Protein AF-A0AAU4R7Z3-F1 (afdb_monomer_lite)

Structure (mmCIF, N/CA/C/O backbone):
data_AF-A0AAU4R7Z3-F1
#
_entry.id   AF-A0AAU4R7Z3-F1
#
loop_
_atom_site.group_PDB
_atom_site.id
_at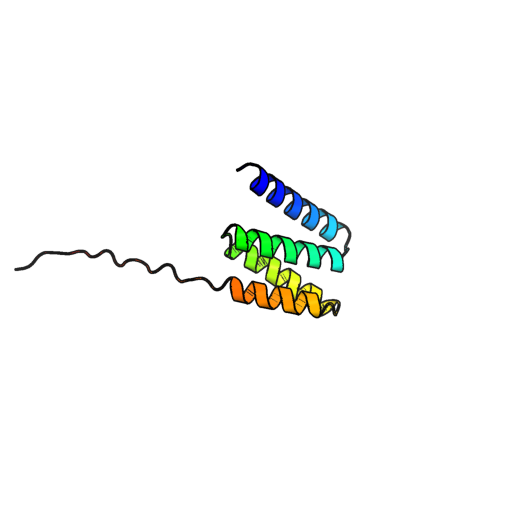om_site.type_symbol
_atom_site.label_atom_id
_atom_site.label_alt_id
_atom_site.label_comp_id
_atom_site.label_asym_id
_atom_site.label_entity_id
_atom_site.label_seq_id
_atom_site.pdbx_PDB_ins_code
_atom_site.Cartn_x
_atom_site.Cartn_y
_atom_site.Cartn_z
_atom_site.occupancy
_atom_site.B_iso_or_equiv
_atom_site.auth_seq_id
_atom_site.auth_comp_id
_atom_site.auth_asym_id
_atom_site.auth_atom_id
_atom_site.pdbx_PDB_model_num
ATOM 1 N N . MET A 1 1 ? 15.138 -6.843 15.985 1.00 57.34 1 MET A N 1
ATOM 2 C CA . MET A 1 1 ? 14.975 -5.492 15.394 1.00 57.34 1 MET A CA 1
ATOM 3 C C . MET A 1 1 ? 15.461 -5.394 13.941 1.00 57.34 1 MET A C 1
ATOM 5 O O . MET A 1 1 ? 15.032 -4.471 13.270 1.00 57.34 1 MET A O 1
ATOM 9 N N . SER A 1 2 ? 16.274 -6.333 13.429 1.00 70.31 2 SER A N 1
ATOM 10 C CA . SER A 1 2 ? 16.758 -6.32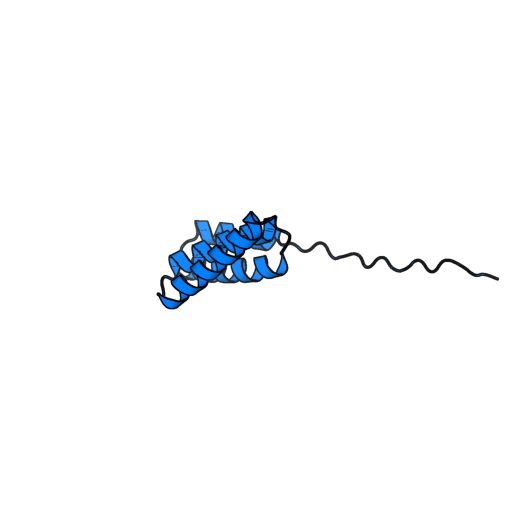6 12.031 1.00 70.31 2 SER A CA 1
ATOM 11 C C . SER A 1 2 ? 15.666 -6.652 10.996 1.00 70.31 2 SER A C 1
ATOM 13 O O . SER A 1 2 ? 15.574 -6.014 9.950 1.00 70.31 2 SER A O 1
ATOM 15 N N . ASP A 1 3 ? 14.777 -7.593 11.321 1.00 82.81 3 ASP A N 1
ATOM 16 C CA . ASP A 1 3 ? 13.815 -8.156 10.364 1.00 82.81 3 ASP A CA 1
ATOM 17 C C . ASP A 1 3 ? 12.832 -7.120 9.808 1.00 82.81 3 ASP A C 1
ATOM 19 O O . ASP A 1 3 ? 12.493 -7.160 8.628 1.00 82.81 3 ASP A O 1
ATOM 23 N N . GLY A 1 4 ? 12.417 -6.144 10.624 1.00 87.44 4 GLY A N 1
ATOM 24 C CA . GLY A 1 4 ? 11.531 -5.069 10.178 1.00 87.44 4 GLY A CA 1
ATOM 25 C C . GLY A 1 4 ? 12.206 -4.099 9.203 1.00 87.44 4 GLY A C 1
ATOM 26 O O . GLY A 1 4 ? 11.584 -3.658 8.242 1.00 87.44 4 GLY A O 1
ATOM 27 N N . GLN A 1 5 ? 13.494 -3.804 9.398 1.00 89.12 5 GLN A N 1
ATOM 28 C CA . GLN A 1 5 ? 14.258 -2.951 8.480 1.00 89.12 5 GLN A CA 1
ATOM 29 C C . GLN A 1 5 ? 14.556 -3.679 7.165 1.00 89.12 5 GLN A C 1
ATOM 31 O O . GLN A 1 5 ? 14.451 -3.084 6.093 1.00 89.12 5 GLN A O 1
ATOM 36 N N . ALA A 1 6 ? 14.869 -4.976 7.237 1.00 92.44 6 ALA A N 1
ATOM 37 C CA . ALA A 1 6 ? 15.029 -5.817 6.056 1.00 92.44 6 ALA A CA 1
ATOM 38 C C . ALA A 1 6 ? 13.716 -5.920 5.261 1.00 92.44 6 ALA A C 1
ATOM 40 O O . ALA A 1 6 ? 13.722 -5.748 4.043 1.00 92.44 6 ALA A O 1
ATOM 41 N N . ALA A 1 7 ? 12.582 -6.124 5.939 1.00 92.69 7 ALA A N 1
ATOM 42 C CA . ALA A 1 7 ? 11.267 -6.145 5.302 1.00 92.69 7 ALA A CA 1
ATOM 43 C C . ALA A 1 7 ? 10.930 -4.806 4.622 1.00 92.69 7 ALA A C 1
ATOM 45 O O . ALA A 1 7 ? 10.513 -4.805 3.465 1.00 92.69 7 ALA A O 1
ATOM 46 N N . ASP A 1 8 ? 11.160 -3.673 5.295 1.00 95.19 8 ASP A N 1
ATOM 47 C CA . ASP A 1 8 ? 10.963 -2.328 4.731 1.00 95.19 8 ASP A CA 1
ATOM 48 C C . ASP A 1 8 ? 11.763 -2.129 3.435 1.00 95.19 8 ASP A C 1
ATOM 50 O O . ASP A 1 8 ? 11.217 -1.695 2.417 1.00 95.19 8 ASP A O 1
ATOM 54 N N . ALA A 1 9 ? 13.046 -2.502 3.451 1.00 96.06 9 ALA A N 1
ATOM 55 C CA . ALA A 1 9 ? 13.923 -2.396 2.291 1.00 96.06 9 ALA A CA 1
ATOM 56 C C . ALA A 1 9 ? 13.444 -3.273 1.123 1.00 96.06 9 ALA A C 1
ATOM 58 O O . ALA A 1 9 ? 13.395 -2.805 -0.015 1.00 96.06 9 ALA A O 1
ATOM 59 N N . LEU A 1 10 ? 13.035 -4.515 1.402 1.00 97.00 10 LEU A N 1
ATOM 60 C CA . LEU A 1 10 ? 12.530 -5.437 0.383 1.00 97.00 10 LEU A CA 1
ATOM 61 C C . LEU A 1 10 ? 11.224 -4.941 -0.248 1.00 97.00 10 LEU A C 1
ATOM 63 O O . LEU A 1 10 ? 11.080 -4.997 -1.470 1.00 97.00 10 LEU A O 1
ATOM 67 N N . TYR A 1 11 ? 10.292 -4.404 0.546 1.00 97.00 11 TYR A N 1
ATOM 68 C CA . TYR A 1 11 ? 9.060 -3.820 0.010 1.00 97.00 11 TYR A CA 1
ATOM 69 C C . TYR A 1 11 ? 9.338 -2.612 -0.884 1.00 97.00 11 TYR A C 1
ATOM 71 O O . TYR A 1 11 ? 8.790 -2.524 -1.983 1.00 97.00 11 TYR A O 1
ATOM 79 N N . ARG A 1 12 ? 10.211 -1.697 -0.448 1.00 97.06 12 ARG A N 1
ATOM 80 C CA . ARG A 1 12 ? 10.590 -0.517 -1.241 1.00 97.06 12 ARG A CA 1
ATOM 81 C C . ARG A 1 12 ? 11.257 -0.913 -2.554 1.00 97.06 12 ARG A C 1
ATOM 83 O O . AR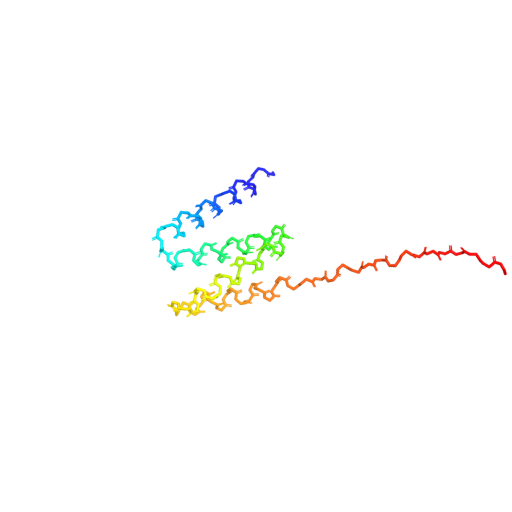G A 1 12 ? 10.877 -0.399 -3.602 1.00 97.06 12 ARG A O 1
ATOM 90 N N . GLN A 1 13 ? 12.173 -1.878 -2.509 1.00 97.25 13 GLN A N 1
ATOM 91 C CA . GLN A 1 13 ? 12.832 -2.400 -3.702 1.00 97.25 13 GLN A CA 1
ATOM 92 C C . GLN A 1 13 ? 11.839 -3.070 -4.663 1.00 97.25 13 GLN A C 1
ATOM 94 O O . GLN A 1 13 ? 11.936 -2.890 -5.877 1.00 97.25 13 GLN A O 1
ATOM 99 N N . ALA A 1 14 ? 10.873 -3.834 -4.145 1.00 96.25 14 ALA A N 1
ATOM 100 C CA . ALA A 1 14 ? 9.831 -4.442 -4.966 1.00 96.25 14 ALA A CA 1
ATOM 101 C C . ALA A 1 14 ? 8.950 -3.378 -5.641 1.00 96.25 14 ALA A C 1
ATOM 103 O O . ALA A 1 14 ? 8.687 -3.481 -6.837 1.00 96.25 14 ALA A O 1
ATOM 104 N N . ILE A 1 15 ? 8.546 -2.335 -4.907 1.00 96.38 15 ILE A N 1
ATOM 105 C CA . ILE A 1 15 ? 7.765 -1.209 -5.445 1.00 96.38 15 ILE A CA 1
ATOM 106 C C . ILE A 1 15 ? 8.519 -0.504 -6.573 1.00 96.38 15 ILE A C 1
ATOM 108 O O . ILE A 1 15 ? 7.941 -0.266 -7.629 1.00 96.38 15 ILE A O 1
ATOM 112 N N . GLU A 1 16 ? 9.802 -0.207 -6.371 1.00 96.00 16 GLU A N 1
ATOM 113 C CA . GLU A 1 16 ? 10.641 0.445 -7.377 1.00 96.00 16 GLU A CA 1
ATOM 114 C C . GLU A 1 16 ? 10.753 -0.404 -8.651 1.00 96.00 16 GLU A C 1
ATOM 116 O O . GLU A 1 16 ? 10.464 0.065 -9.751 1.00 96.00 16 GLU A O 1
ATOM 121 N N . ARG A 1 17 ? 11.101 -1.688 -8.507 1.00 96.06 17 ARG A N 1
ATOM 122 C CA . ARG A 1 17 ? 11.269 -2.601 -9.648 1.00 96.06 17 ARG A CA 1
ATOM 123 C C . ARG A 1 17 ? 9.971 -2.805 -10.428 1.00 96.06 17 ARG A C 1
ATOM 125 O O . ARG A 1 17 ? 10.000 -2.809 -11.655 1.00 96.06 17 ARG A O 1
ATOM 132 N N . LEU A 1 18 ? 8.845 -2.969 -9.734 1.00 92.69 18 LEU A N 1
ATOM 133 C CA . LEU A 1 18 ? 7.538 -3.174 -10.367 1.00 92.69 18 LEU A CA 1
ATOM 134 C C . LEU A 1 18 ? 6.993 -1.893 -11.005 1.00 92.69 18 LEU A C 1
ATOM 136 O O . LEU A 1 18 ? 6.332 -1.974 -12.038 1.00 92.69 18 LEU A O 1
ATOM 140 N N . GLY A 1 19 ? 7.296 -0.728 -10.423 1.00 91.06 19 GLY A N 1
ATOM 141 C CA . GLY A 1 19 ? 7.008 0.572 -11.024 1.00 91.06 19 GLY A CA 1
ATOM 142 C C . GLY A 1 19 ? 7.759 0.769 -12.338 1.00 91.06 19 GLY A C 1
ATOM 143 O O . GLY A 1 19 ? 7.145 1.122 -13.340 1.00 91.06 19 GLY A O 1
ATOM 144 N N . ASN A 1 20 ? 9.052 0.442 -12.362 1.00 91.44 20 ASN A N 1
ATOM 145 C CA . ASN A 1 20 ? 9.884 0.565 -13.562 1.00 91.44 20 ASN A CA 1
ATOM 146 C C . ASN A 1 20 ? 9.500 -0.428 -14.672 1.00 91.44 20 ASN A C 1
ATOM 148 O O . ASN A 1 20 ? 9.719 -0.147 -15.845 1.00 91.44 20 ASN A O 1
ATOM 152 N N . ALA A 1 21 ? 8.943 -1.587 -14.312 1.00 87.00 21 ALA A N 1
ATOM 153 C CA . ALA A 1 21 ? 8.511 -2.614 -15.260 1.00 87.00 21 ALA A CA 1
ATOM 154 C C . ALA A 1 21 ? 7.046 -2.457 -15.727 1.00 87.00 21 ALA A C 1
ATOM 156 O O . ALA A 1 21 ? 6.542 -3.329 -16.429 1.00 87.00 21 ALA A O 1
ATOM 157 N N . GLU A 1 22 ? 6.343 -1.399 -15.301 1.00 82.81 22 GLU A N 1
ATOM 158 C CA . GLU A 1 22 ? 4.924 -1.127 -15.606 1.00 82.81 22 GLU A CA 1
ATOM 159 C C . GLU A 1 22 ? 3.944 -2.271 -15.254 1.00 82.81 22 GLU A C 1
ATOM 161 O O . GLU A 1 22 ? 2.815 -2.337 -15.753 1.00 82.81 22 GLU A O 1
ATOM 166 N N . VAL A 1 23 ? 4.320 -3.160 -14.325 1.00 89.50 23 VAL A N 1
ATOM 167 C CA . VAL A 1 23 ? 3.485 -4.292 -13.883 1.00 89.50 23 VAL A CA 1
ATOM 168 C C . VAL A 1 23 ? 2.468 -3.810 -12.843 1.00 89.50 23 VAL A C 1
ATOM 170 O O . VAL A 1 23 ? 2.567 -4.094 -11.647 1.00 89.50 23 VAL A O 1
ATOM 173 N N . ARG A 1 24 ? 1.472 -3.046 -13.310 1.00 89.06 24 ARG A N 1
ATOM 174 C CA . ARG A 1 24 ? 0.513 -2.295 -12.475 1.00 89.06 24 ARG A CA 1
ATOM 175 C C . ARG A 1 24 ? -0.214 -3.148 -11.433 1.00 89.06 24 ARG A C 1
ATOM 177 O O . ARG A 1 24 ? -0.337 -2.726 -10.286 1.00 89.06 24 ARG A O 1
ATOM 184 N N . THR A 1 25 ? -0.655 -4.353 -11.793 1.00 91.31 25 THR A N 1
ATOM 185 C CA . THR A 1 25 ? -1.376 -5.243 -10.866 1.00 91.31 25 THR A CA 1
ATOM 186 C C . THR A 1 25 ? -0.495 -5.702 -9.706 1.00 91.31 25 THR A C 1
ATOM 188 O O . THR A 1 25 ? -0.906 -5.615 -8.550 1.00 91.31 25 THR A O 1
ATOM 191 N N . GLU A 1 26 ? 0.728 -6.159 -9.985 1.00 94.62 26 GLU A N 1
ATOM 192 C CA . GLU A 1 26 ? 1.646 -6.615 -8.934 1.00 94.62 26 GLU A CA 1
ATOM 193 C C . GLU A 1 26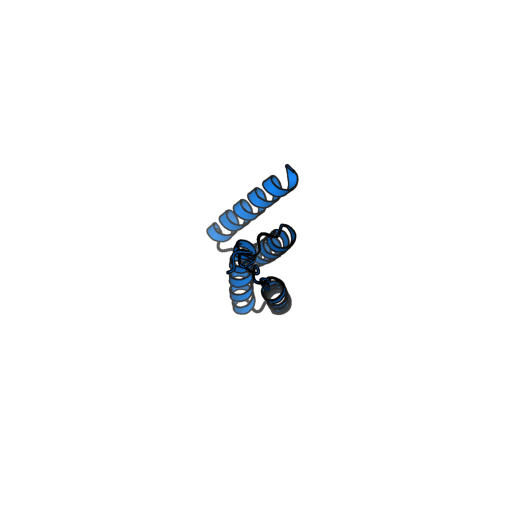 ? 2.169 -5.447 -8.100 1.00 94.62 26 GLU A C 1
ATOM 195 O O . GLU A 1 26 ? 2.228 -5.553 -6.875 1.00 94.62 26 GLU A O 1
ATOM 200 N N . LEU A 1 27 ? 2.435 -4.294 -8.725 1.00 96.62 27 LEU A N 1
ATOM 201 C CA . LEU A 1 27 ? 2.743 -3.062 -8.002 1.00 96.62 27 LEU A CA 1
ATOM 202 C C . LEU A 1 27 ? 1.640 -2.739 -6.987 1.00 96.62 27 LEU A C 1
ATOM 204 O O . LEU A 1 27 ? 1.926 -2.522 -5.811 1.00 96.62 27 LEU A O 1
ATOM 208 N N . ALA A 1 28 ? 0.375 -2.766 -7.410 1.00 96.75 28 ALA A N 1
ATOM 209 C CA . ALA A 1 28 ? -0.751 -2.461 -6.538 1.00 96.75 28 ALA A CA 1
ATOM 210 C C . ALA A 1 28 ? -0.902 -3.475 -5.387 1.00 96.75 28 ALA A C 1
ATOM 212 O O . ALA A 1 28 ? -1.204 -3.094 -4.253 1.00 96.75 28 ALA A O 1
ATOM 213 N N . ARG A 1 29 ? -0.631 -4.763 -5.640 1.00 97.31 29 ARG A N 1
ATOM 214 C CA . ARG A 1 29 ? -0.628 -5.808 -4.602 1.00 97.31 29 ARG A CA 1
ATOM 215 C C . ARG A 1 29 ? 0.497 -5.609 -3.588 1.00 97.31 29 ARG A C 1
ATOM 217 O O . ARG A 1 29 ? 0.251 -5.721 -2.388 1.00 97.31 29 ARG A O 1
ATOM 224 N N . VAL A 1 30 ? 1.707 -5.278 -4.038 1.00 97.88 30 VAL A N 1
ATOM 225 C CA . VAL A 1 30 ? 2.841 -5.001 -3.141 1.00 97.88 30 VAL A CA 1
ATOM 226 C C . VAL A 1 30 ? 2.582 -3.746 -2.307 1.00 97.88 30 VAL A C 1
ATOM 228 O O . VAL A 1 30 ? 2.810 -3.763 -1.100 1.00 97.88 30 VAL A O 1
ATOM 231 N N . GLN A 1 31 ? 2.035 -2.691 -2.912 1.00 98.06 31 GLN A N 1
ATOM 232 C CA . GLN A 1 31 ? 1.626 -1.464 -2.221 1.00 98.06 31 GLN A CA 1
ATOM 233 C C . GLN A 1 31 ? 0.595 -1.745 -1.113 1.00 98.06 31 GLN A C 1
ATOM 235 O O . GLN A 1 31 ? 0.725 -1.233 0.000 1.00 98.06 31 GLN A O 1
ATOM 240 N N . LEU A 1 32 ? -0.383 -2.622 -1.376 1.00 98.06 32 LEU A N 1
ATOM 241 C CA . LEU A 1 32 ? -1.350 -3.070 -0.371 1.00 98.06 32 LEU A CA 1
ATOM 242 C C . LEU A 1 32 ? -0.658 -3.781 0.802 1.00 98.06 32 LEU A C 1
ATOM 244 O O . LEU A 1 32 ? -0.852 -3.399 1.955 1.00 98.06 32 LEU A O 1
ATOM 248 N N . LEU A 1 33 ? 0.166 -4.792 0.515 1.00 98.06 33 LEU A N 1
ATOM 249 C CA . LEU A 1 33 ? 0.849 -5.584 1.546 1.00 98.06 33 LEU A CA 1
ATOM 250 C C . LEU A 1 33 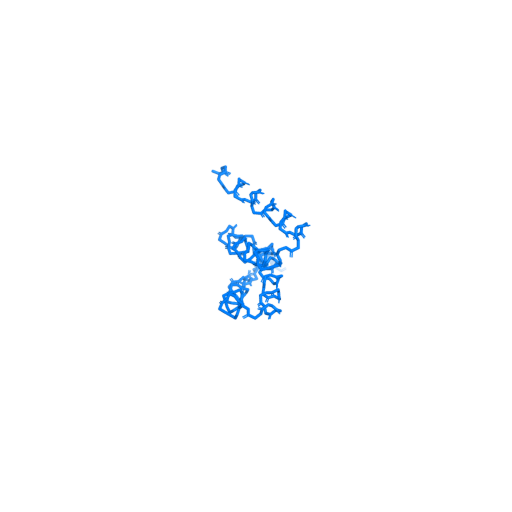? 1.805 -4.737 2.390 1.00 98.06 33 LEU A C 1
ATOM 252 O O . LEU A 1 33 ? 1.832 -4.865 3.615 1.00 98.06 33 LEU A O 1
ATOM 256 N N . TYR A 1 34 ? 2.554 -3.842 1.751 1.00 98.12 34 TYR A N 1
ATOM 257 C CA . TYR A 1 34 ? 3.459 -2.939 2.447 1.00 98.12 34 TYR A CA 1
ATOM 258 C C . TYR A 1 34 ? 2.690 -1.954 3.330 1.00 98.12 34 TYR A C 1
ATOM 260 O O . TYR A 1 34 ? 3.039 -1.769 4.493 1.00 98.12 34 TYR A O 1
ATOM 268 N N . GLY A 1 35 ? 1.585 -1.393 2.833 1.00 97.12 35 GLY A N 1
ATOM 269 C CA . GLY A 1 35 ? 0.696 -0.544 3.620 1.00 97.12 35 GLY A CA 1
ATOM 270 C C . GLY A 1 35 ? 0.127 -1.242 4.863 1.00 97.12 35 GLY A C 1
ATOM 271 O O . GLY A 1 35 ? 0.101 -0.664 5.952 1.00 97.12 35 GLY A O 1
ATOM 272 N N . GLU A 1 36 ? -0.265 -2.510 4.744 1.00 96.88 36 GLU A N 1
ATOM 273 C CA . GLU A 1 36 ? -0.708 -3.322 5.884 1.00 96.88 36 GLU A CA 1
ATOM 274 C C . GLU A 1 36 ? 0.406 -3.587 6.893 1.00 96.88 36 GLU A C 1
ATOM 276 O O . GLU A 1 36 ? 0.183 -3.505 8.104 1.00 96.88 36 GLU A O 1
ATOM 281 N N . TRP A 1 37 ? 1.602 -3.908 6.404 1.00 96.75 37 TRP A N 1
ATOM 282 C CA . TRP A 1 37 ? 2.766 -4.124 7.251 1.00 96.75 37 TRP A CA 1
ATOM 283 C C . TRP A 1 37 ? 3.134 -2.843 8.013 1.00 96.75 37 TRP A C 1
ATOM 285 O O . TRP A 1 37 ? 3.230 -2.866 9.238 1.00 96.75 37 TRP A O 1
ATOM 295 N N . LEU A 1 38 ? 3.189 -1.695 7.331 1.00 95.31 38 LEU A N 1
ATOM 296 C CA . LEU A 1 38 ? 3.428 -0.383 7.943 1.00 95.31 38 LEU A CA 1
ATOM 297 C C . LEU A 1 38 ? 2.396 -0.043 9.022 1.00 95.31 38 LEU A C 1
ATOM 299 O O . LEU A 1 38 ? 2.737 0.531 10.059 1.00 95.31 38 LEU A O 1
ATOM 303 N N . ARG A 1 39 ? 1.127 -0.413 8.813 1.00 93.00 39 ARG A N 1
ATOM 304 C CA . ARG A 1 39 ? 0.079 -0.245 9.828 1.00 93.00 39 ARG A CA 1
ATOM 305 C C . ARG A 1 39 ? 0.402 -1.041 11.095 1.00 93.00 39 ARG A C 1
ATOM 307 O O . ARG A 1 39 ? 0.214 -0.511 12.192 1.00 93.00 39 ARG A O 1
ATOM 314 N N . ARG A 1 40 ? 0.878 -2.285 10.951 1.00 91.81 40 ARG A N 1
ATOM 315 C CA . ARG A 1 40 ? 1.281 -3.162 12.069 1.00 91.81 40 ARG A CA 1
ATOM 316 C C . ARG A 1 40 ? 2.520 -2.627 12.793 1.00 91.81 40 ARG A C 1
ATOM 318 O O . ARG A 1 40 ? 2.544 -2.665 14.016 1.00 91.81 40 ARG A O 1
ATOM 325 N N . GLU A 1 41 ? 3.445 -2.004 12.067 1.00 92.88 41 GLU A N 1
ATOM 326 C CA . GLU A 1 41 ? 4.607 -1.274 12.609 1.00 92.88 41 GLU A CA 1
ATOM 327 C C . GLU A 1 41 ? 4.256 0.110 13.200 1.00 92.88 41 GLU A C 1
ATOM 329 O O . GLU A 1 41 ? 5.132 0.912 13.518 1.00 92.88 41 GLU A O 1
ATOM 334 N N . ASN A 1 42 ? 2.965 0.443 13.330 1.00 91.38 42 ASN A N 1
ATOM 335 C CA . ASN A 1 42 ? 2.464 1.730 13.826 1.00 91.38 42 ASN A CA 1
ATOM 336 C C . ASN A 1 42 ? 2.892 2.963 12.987 1.00 91.38 42 ASN A C 1
ATOM 338 O O . ASN A 1 42 ? 2.708 4.107 13.412 1.00 91.38 42 ASN A O 1
ATOM 342 N N . ARG A 1 43 ? 3.369 2.758 11.751 1.00 92.62 43 ARG A N 1
ATOM 343 C CA . ARG A 1 43 ? 3.744 3.790 10.763 1.00 92.62 43 ARG A CA 1
ATOM 344 C C . ARG A 1 43 ? 2.542 4.210 9.913 1.00 92.62 43 ARG A C 1
ATOM 346 O O . ARG A 1 43 ? 2.509 4.067 8.695 1.00 92.62 43 ARG A O 1
ATOM 353 N N . ARG A 1 44 ? 1.499 4.722 10.574 1.00 90.75 44 ARG A N 1
ATOM 354 C CA . ARG A 1 44 ? 0.173 4.948 9.957 1.00 90.75 44 ARG A CA 1
ATOM 355 C C . ARG A 1 44 ? 0.153 5.995 8.840 1.00 90.75 44 ARG A C 1
ATOM 357 O O . ARG A 1 44 ? -0.693 5.898 7.955 1.00 90.75 44 ARG A O 1
ATOM 364 N N . ALA A 1 45 ? 1.022 7.004 8.911 1.00 91.81 45 ALA A N 1
ATOM 365 C CA . ALA A 1 45 ? 1.123 8.032 7.876 1.00 91.81 45 ALA A CA 1
ATOM 366 C C . ALA A 1 45 ? 1.629 7.418 6.562 1.00 91.81 45 ALA A C 1
ATOM 368 O O . ALA A 1 45 ? 0.939 7.510 5.550 1.00 91.81 45 ALA A O 1
ATOM 369 N N . ASP A 1 46 ? 2.748 6.693 6.629 1.00 94.12 46 ASP A N 1
ATOM 370 C CA . ASP A 1 46 ? 3.317 5.955 5.498 1.00 94.12 46 ASP A CA 1
ATOM 371 C C . ASP A 1 46 ? 2.319 4.919 4.965 1.00 94.12 46 ASP A C 1
ATOM 373 O O . ASP A 1 46 ? 2.048 4.867 3.767 1.00 94.12 46 ASP A O 1
ATOM 377 N N . ALA A 1 47 ? 1.700 4.142 5.864 1.00 95.88 47 ALA A N 1
ATOM 378 C CA . ALA A 1 47 ? 0.705 3.135 5.499 1.00 95.88 47 ALA A CA 1
ATOM 379 C C . ALA A 1 47 ? -0.419 3.726 4.639 1.00 95.88 47 ALA A C 1
ATOM 381 O O . ALA A 1 47 ? -0.811 3.132 3.639 1.00 95.88 47 ALA A O 1
ATOM 382 N N . ARG A 1 48 ? -0.924 4.915 4.995 1.00 95.56 48 ARG A N 1
ATOM 383 C CA . ARG A 1 48 ? -2.023 5.558 4.267 1.00 95.56 48 ARG A CA 1
ATOM 384 C C . ARG A 1 48 ? -1.649 5.881 2.821 1.00 95.56 48 ARG A C 1
ATOM 386 O O . ARG A 1 48 ? -2.491 5.680 1.952 1.00 95.56 48 ARG A O 1
ATOM 393 N N . ALA A 1 49 ? -0.425 6.341 2.563 1.00 96.00 49 ALA A N 1
ATOM 394 C CA . ALA A 1 49 ? 0.027 6.647 1.207 1.00 96.00 49 ALA A CA 1
ATOM 395 C C . ALA A 1 49 ? 0.037 5.386 0.326 1.00 96.00 49 ALA A C 1
ATOM 397 O O . ALA A 1 49 ? -0.560 5.372 -0.749 1.00 96.00 49 ALA A O 1
ATOM 398 N N . HIS A 1 50 ? 0.627 4.300 0.831 1.00 97.62 50 HIS A N 1
ATOM 399 C CA . HIS A 1 50 ? 0.716 3.031 0.105 1.00 97.62 50 HIS A CA 1
ATOM 400 C C . HIS A 1 50 ? -0.658 2.369 -0.093 1.00 97.62 50 HIS A C 1
ATOM 402 O O . HIS A 1 50 ? -0.985 1.919 -1.191 1.00 97.62 50 HIS A O 1
ATOM 408 N N . LEU A 1 51 ? -1.515 2.375 0.934 1.00 97.62 51 LEU A N 1
ATOM 409 C CA . LEU A 1 51 ? -2.868 1.820 0.842 1.00 97.62 51 LEU A CA 1
ATOM 410 C C . LEU A 1 51 ? -3.780 2.627 -0.100 1.00 97.62 51 LEU A C 1
ATOM 412 O O . LEU A 1 51 ? -4.628 2.036 -0.766 1.00 97.62 51 LEU A O 1
ATOM 416 N N . ALA A 1 52 ? -3.617 3.955 -0.173 1.00 96.94 52 ALA A N 1
ATOM 417 C CA . ALA A 1 52 ? -4.382 4.806 -1.087 1.00 96.94 52 ALA A CA 1
ATOM 418 C C . ALA A 1 52 ? -3.995 4.543 -2.546 1.00 96.94 52 ALA A C 1
ATOM 420 O O . ALA A 1 52 ? -4.875 4.294 -3.369 1.00 96.94 52 ALA A O 1
ATOM 421 N N . ALA A 1 53 ? -2.690 4.497 -2.832 1.00 97.25 53 ALA A N 1
ATOM 422 C CA . ALA A 1 53 ? -2.176 4.161 -4.156 1.00 97.25 53 ALA A CA 1
ATOM 423 C C . ALA A 1 53 ? -2.625 2.755 -4.593 1.00 97.25 53 ALA A C 1
ATOM 425 O O . ALA A 1 53 ? -3.100 2.568 -5.712 1.00 97.25 53 ALA A O 1
ATOM 426 N N . ALA A 1 54 ? -2.543 1.769 -3.691 1.00 98.00 54 ALA A N 1
ATOM 427 C CA . ALA A 1 54 ? -3.039 0.423 -3.954 1.00 98.00 54 ALA A CA 1
ATOM 428 C C . ALA A 1 54 ? -4.539 0.422 -4.272 1.00 98.00 54 ALA A C 1
ATOM 430 O O . ALA A 1 54 ? -4.951 -0.164 -5.267 1.00 98.00 54 ALA A O 1
ATOM 431 N N . HIS A 1 55 ? -5.358 1.089 -3.453 1.00 98.06 55 HIS A N 1
ATOM 432 C CA . HIS A 1 55 ? -6.804 1.158 -3.660 1.00 98.06 55 HIS A CA 1
ATOM 433 C C . HIS A 1 55 ? -7.162 1.751 -5.027 1.00 98.06 55 HIS A C 1
ATOM 435 O O . HIS A 1 55 ? -8.012 1.202 -5.723 1.00 98.06 55 HIS A O 1
ATOM 441 N N . GLU A 1 56 ? -6.520 2.849 -5.423 1.00 97.44 56 GLU A N 1
ATOM 442 C CA . GLU A 1 56 ? -6.755 3.478 -6.723 1.00 97.44 56 GLU A CA 1
ATOM 443 C C . GLU A 1 56 ? -6.403 2.534 -7.880 1.00 97.44 56 GLU A C 1
ATOM 445 O O . GLU A 1 56 ? -7.264 2.232 -8.708 1.00 97.44 56 GLU A O 1
ATOM 450 N N . MET A 1 57 ? -5.181 1.997 -7.894 1.00 97.19 57 MET A N 1
ATOM 451 C CA . MET A 1 57 ? -4.725 1.097 -8.958 1.00 97.19 57 MET A CA 1
ATOM 452 C C . MET A 1 57 ? -5.572 -0.178 -9.043 1.00 97.19 57 MET A C 1
ATOM 454 O O . MET A 1 57 ? -5.917 -0.619 -10.137 1.00 97.19 57 MET A O 1
ATOM 458 N N . LEU A 1 58 ? -5.949 -0.763 -7.901 1.00 97.06 58 LEU A N 1
ATOM 459 C CA . LEU A 1 58 ? -6.770 -1.976 -7.855 1.00 97.06 58 LEU A CA 1
ATOM 460 C C . LEU A 1 58 ? -8.186 -1.734 -8.384 1.00 97.06 58 LEU A C 1
ATOM 462 O O . LEU A 1 58 ? -8.734 -2.615 -9.041 1.00 97.06 58 LEU A O 1
ATOM 466 N N . ASN A 1 59 ? -8.762 -0.551 -8.148 1.00 97.00 59 ASN A N 1
ATOM 467 C CA . ASN A 1 59 ? -10.038 -0.179 -8.763 1.00 97.00 59 ASN A CA 1
ATOM 468 C C . ASN A 1 59 ? -9.899 -0.003 -10.279 1.00 97.00 59 ASN A C 1
ATOM 470 O O . ASN A 1 59 ? -10.744 -0.492 -11.022 1.00 97.00 59 ASN A O 1
ATOM 474 N N . GLN A 1 60 ? -8.824 0.640 -10.747 1.00 95.75 60 GLN A N 1
ATOM 475 C CA . GLN A 1 60 ? -8.586 0.855 -12.180 1.00 95.75 60 GLN A CA 1
ATOM 476 C C . GLN A 1 60 ? -8.468 -0.460 -12.967 1.00 95.75 60 GLN A C 1
ATOM 478 O O . GLN A 1 60 ? -8.910 -0.523 -14.110 1.00 95.75 60 GLN A O 1
ATOM 483 N N . VAL A 1 61 ? -7.901 -1.512 -12.366 1.00 93.75 61 VAL A N 1
ATOM 484 C CA . VAL A 1 61 ? -7.767 -2.838 -13.005 1.00 93.75 61 VAL A CA 1
ATOM 485 C C . VAL A 1 61 ? -8.930 -3.796 -12.703 1.00 93.75 61 VAL A C 1
ATOM 487 O O . VAL A 1 61 ? -8.879 -4.952 -13.114 1.00 93.75 61 VAL A O 1
ATOM 490 N N . GLY A 1 62 ? -9.963 -3.357 -11.972 1.00 94.19 62 GLY A N 1
ATOM 491 C CA . GLY A 1 62 ? -11.132 -4.185 -11.635 1.00 94.19 62 GLY A CA 1
ATOM 492 C C . GLY A 1 62 ? -10.876 -5.275 -10.583 1.00 94.19 62 GLY A C 1
ATOM 493 O O . GLY A 1 62 ? -11.635 -6.235 -10.473 1.00 94.19 62 GLY A O 1
ATOM 494 N N . ALA A 1 63 ? -9.814 -5.157 -9.784 1.00 95.88 63 ALA A N 1
ATOM 495 C CA . ALA A 1 63 ? -9.454 -6.118 -8.742 1.00 95.88 63 ALA A CA 1
ATOM 496 C C . ALA A 1 63 ? -10.243 -5.874 -7.436 1.00 95.88 63 ALA A C 1
ATOM 498 O O . ALA A 1 63 ? -9.670 -5.596 -6.377 1.00 95.88 63 ALA A O 1
ATOM 499 N N . GLU A 1 64 ? -11.571 -5.985 -7.501 1.00 95.19 64 GLU A N 1
ATOM 500 C CA . GLU A 1 64 ? -12.510 -5.536 -6.458 1.00 95.19 64 GLU A CA 1
ATOM 501 C C . GLU A 1 64 ? -12.256 -6.136 -5.068 1.00 95.19 64 GLU A C 1
ATOM 503 O O . GLU A 1 64 ? -12.325 -5.430 -4.060 1.00 95.19 64 GLU A O 1
ATOM 508 N N . ALA A 1 65 ? -11.904 -7.423 -4.981 1.00 96.44 65 ALA A N 1
ATOM 509 C CA . ALA A 1 65 ? -11.615 -8.072 -3.700 1.00 96.44 65 ALA A CA 1
ATOM 510 C C . ALA A 1 65 ? -10.414 -7.425 -2.983 1.00 96.44 65 ALA A C 1
ATOM 512 O O . ALA A 1 65 ? -10.432 -7.212 -1.763 1.00 96.44 65 ALA A O 1
ATOM 513 N N . PHE A 1 66 ? -9.379 -7.069 -3.748 1.00 96.31 66 PHE A N 1
ATOM 514 C CA . PHE A 1 66 ? -8.201 -6.382 -3.233 1.00 96.31 66 PHE A CA 1
ATOM 515 C C . PHE A 1 66 ? -8.497 -4.908 -2.951 1.00 96.31 66 PHE A C 1
ATOM 517 O O . PHE A 1 66 ? -8.087 -4.408 -1.904 1.00 96.31 66 PHE A O 1
ATOM 524 N N . ALA A 1 67 ? -9.257 -4.229 -3.814 1.00 97.06 67 ALA A N 1
ATOM 525 C CA . ALA A 1 67 ? -9.691 -2.855 -3.574 1.00 97.06 67 ALA A CA 1
ATOM 526 C C . ALA A 1 67 ? -10.517 -2.752 -2.276 1.00 97.06 67 ALA A C 1
ATOM 528 O O . ALA A 1 67 ? -10.224 -1.936 -1.401 1.00 97.06 67 ALA A O 1
ATOM 529 N N . GLY A 1 68 ? -11.476 -3.657 -2.065 1.00 97.50 68 GLY A N 1
ATOM 530 C CA . GLY A 1 68 ? -12.256 -3.731 -0.829 1.00 97.50 68 GLY A CA 1
ATOM 531 C C . GLY A 1 68 ? -11.388 -3.957 0.414 1.00 97.50 68 GLY A C 1
ATOM 532 O O . GLY A 1 68 ? -11.647 -3.372 1.469 1.00 97.50 68 GLY A O 1
ATOM 533 N N . ARG A 1 69 ? -10.317 -4.753 0.301 1.00 97.44 69 ARG A N 1
ATOM 534 C CA . ARG A 1 69 ? -9.329 -4.936 1.375 1.00 97.44 69 ARG A CA 1
ATOM 535 C C . ARG A 1 69 ? -8.528 -3.661 1.641 1.00 97.44 69 ARG A C 1
ATOM 537 O O . ARG A 1 69 ? -8.478 -3.234 2.792 1.00 97.44 69 ARG A O 1
ATOM 544 N N . ALA A 1 70 ? -7.992 -3.019 0.604 1.00 96.81 70 ALA A N 1
ATOM 545 C CA . ALA A 1 70 ? -7.261 -1.755 0.720 1.00 96.81 70 ALA A CA 1
ATOM 546 C C . ALA A 1 70 ? -8.109 -0.667 1.400 1.00 96.81 70 ALA A C 1
ATOM 548 O O . ALA A 1 70 ? -7.636 0.035 2.293 1.00 96.81 70 ALA A O 1
ATOM 549 N N . ARG A 1 71 ? -9.402 -0.587 1.061 1.00 95.94 71 ARG A N 1
ATOM 550 C CA . ARG A 1 71 ? -10.357 0.328 1.699 1.00 95.94 71 ARG A CA 1
ATOM 551 C C . ARG A 1 71 ? -10.530 0.060 3.197 1.00 95.94 71 ARG A C 1
ATOM 553 O O . ARG A 1 71 ? -10.510 1.007 3.983 1.00 95.94 71 ARG A O 1
ATOM 560 N N . ARG A 1 72 ? -10.699 -1.204 3.609 1.00 95.69 72 ARG A N 1
ATOM 561 C CA . ARG A 1 72 ? -10.802 -1.571 5.038 1.00 95.69 72 ARG A CA 1
ATOM 562 C C . ARG A 1 72 ? -9.537 -1.191 5.803 1.00 95.69 72 ARG A C 1
ATOM 564 O O . ARG A 1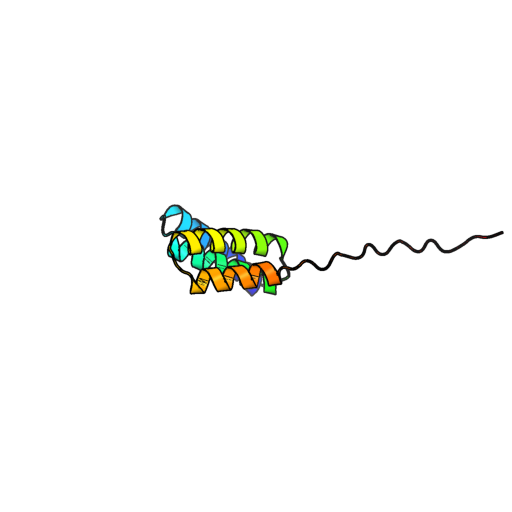 72 ? -9.610 -0.661 6.908 1.00 95.69 72 ARG A O 1
ATOM 571 N N . GLU A 1 73 ? -8.383 -1.409 5.189 1.00 94.50 73 GLU A N 1
ATOM 572 C CA . GLU A 1 73 ? -7.087 -1.072 5.769 1.00 94.50 73 GLU A CA 1
ATOM 573 C C . GLU A 1 73 ? -6.882 0.444 5.901 1.00 94.50 73 GLU A C 1
ATOM 575 O O . GLU A 1 73 ? -6.455 0.921 6.955 1.00 94.50 73 GLU A O 1
ATOM 580 N N . LEU A 1 74 ? -7.296 1.231 4.900 1.00 93.31 74 LEU A N 1
ATOM 581 C CA . LEU A 1 74 ? -7.318 2.696 4.983 1.00 93.31 74 LEU A CA 1
ATOM 582 C C . LEU A 1 74 ? -8.161 3.187 6.161 1.00 93.31 74 LEU A C 1
ATOM 584 O O . LEU A 1 74 ? -7.700 4.036 6.926 1.00 93.31 74 LEU A O 1
ATOM 588 N N . GLN A 1 75 ? -9.359 2.632 6.353 1.00 91.19 75 GLN A N 1
ATOM 589 C CA . GLN A 1 75 ? -10.218 2.962 7.496 1.00 91.19 75 GLN A CA 1
ATOM 590 C C . GLN A 1 75 ? -9.544 2.600 8.829 1.00 91.19 75 GLN A C 1
ATOM 592 O O . GLN A 1 75 ? -9.579 3.383 9.780 1.00 91.19 75 GLN A O 1
ATOM 597 N N . ALA A 1 76 ? -8.844 1.462 8.881 1.00 88.62 76 ALA A N 1
ATOM 598 C CA . ALA A 1 76 ? -8.106 1.008 10.058 1.00 88.62 76 ALA A CA 1
ATOM 599 C C . ALA A 1 76 ? -6.891 1.889 10.414 1.00 88.62 76 ALA A C 1
ATOM 601 O O . ALA A 1 76 ? -6.428 1.863 11.557 1.00 88.62 76 ALA A O 1
ATOM 602 N N . THR A 1 77 ? -6.391 2.726 9.494 1.00 84.19 77 THR A N 1
ATOM 603 C CA . THR A 1 77 ? -5.359 3.729 9.823 1.00 84.19 77 THR A CA 1
ATOM 604 C C . THR A 1 77 ? -5.872 4.866 10.719 1.00 84.19 77 THR A C 1
ATOM 606 O O . THR A 1 77 ? -5.052 5.669 11.175 1.00 84.19 77 THR A O 1
ATOM 609 N N . GLY A 1 78 ? -7.190 4.927 10.987 1.00 67.81 78 GLY A N 1
ATOM 610 C CA . GLY A 1 78 ? -7.905 5.885 11.840 1.00 67.81 78 GLY A CA 1
ATOM 611 C C . GLY A 1 78 ? -7.069 6.439 12.992 1.00 67.81 78 GLY A C 1
ATOM 612 O O . GLY A 1 78 ? -6.937 5.838 14.061 1.00 67.81 78 GLY A O 1
ATOM 613 N N . ALA A 1 79 ? -6.450 7.593 12.753 1.00 54.03 79 ALA A N 1
ATOM 614 C CA . ALA A 1 79 ? -5.546 8.217 13.699 1.00 54.03 79 ALA A CA 1
ATOM 615 C C . ALA A 1 79 ? -6.317 8.554 14.986 1.00 54.03 79 ALA A C 1
ATOM 617 O O . ALA A 1 79 ? -7.232 9.374 14.967 1.00 54.03 79 ALA A O 1
ATOM 618 N N . LYS A 1 80 ? -5.933 7.947 16.119 1.00 49.88 80 LYS A N 1
ATOM 619 C CA . LYS A 1 80 ? -6.283 8.496 17.431 1.00 49.88 80 LYS A CA 1
ATOM 620 C C . LYS A 1 80 ? -5.454 9.760 17.594 1.00 49.88 80 LYS A C 1
ATOM 622 O O . LYS A 1 80 ? -4.237 9.690 17.751 1.00 49.88 80 LYS A O 1
ATOM 627 N N . VAL A 1 81 ? -6.145 10.891 17.500 1.00 46.78 81 VAL A N 1
ATOM 628 C CA . VAL A 1 81 ? -5.700 12.217 17.926 1.00 46.78 81 VAL A CA 1
ATOM 629 C C . VAL A 1 81 ? -4.813 12.054 19.152 1.00 46.78 81 VAL A C 1
ATOM 631 O O . VAL A 1 81 ? -5.261 11.566 20.193 1.00 46.78 81 VAL A O 1
ATOM 634 N N . ARG A 1 82 ? -3.540 12.436 19.033 1.00 41.22 82 ARG A N 1
ATOM 635 C CA . ARG A 1 82 ? -2.709 12.643 20.211 1.00 41.22 82 ARG A CA 1
ATOM 636 C C . ARG A 1 82 ? -3.419 13.739 20.994 1.00 41.22 82 ARG A C 1
ATOM 638 O O . ARG A 1 82 ? -3.402 14.890 20.568 1.00 41.22 82 ARG A O 1
ATOM 645 N N . LYS A 1 83 ? -4.112 13.384 22.083 1.00 46.31 83 LYS A N 1
ATOM 646 C CA . LYS A 1 83 ? -4.544 14.378 23.064 1.00 46.31 83 LYS A CA 1
ATOM 647 C C . LYS A 1 83 ? -3.261 15.096 23.452 1.00 46.31 83 LYS A C 1
ATOM 649 O O . LYS A 1 83 ? -2.404 14.503 24.103 1.00 46.31 83 LYS A O 1
ATOM 654 N N . ARG A 1 84 ? -3.101 16.339 22.994 1.00 46.50 84 ARG A N 1
ATOM 655 C CA . ARG A 1 84 ? -2.236 17.291 23.678 1.00 46.50 84 ARG A CA 1
ATOM 656 C C . ARG A 1 84 ? -2.768 17.282 25.100 1.00 46.50 84 ARG A C 1
ATOM 658 O O . ARG A 1 84 ? -3.869 17.764 25.351 1.00 46.50 84 ARG A O 1
ATOM 665 N N . THR A 1 85 ? -2.045 16.623 25.994 1.00 49.34 85 THR A N 1
ATOM 666 C CA . THR A 1 85 ? -2.118 16.926 27.409 1.00 49.34 85 THR A CA 1
ATOM 667 C C . THR A 1 85 ? -1.898 18.427 27.481 1.00 49.34 85 THR A C 1
ATOM 669 O O . THR A 1 85 ? -0.817 18.921 27.162 1.00 49.34 85 THR A O 1
ATOM 672 N N . ALA A 1 86 ? -2.968 19.170 27.763 1.00 55.75 86 ALA A N 1
ATOM 673 C CA . ALA A 1 86 ? -2.805 20.524 28.246 1.00 55.75 86 ALA A CA 1
ATOM 674 C C . ALA A 1 86 ? -1.837 20.409 29.431 1.00 55.75 86 ALA A C 1
ATOM 676 O O . ALA A 1 86 ? -2.077 19.565 30.300 1.00 55.75 86 ALA A O 1
ATOM 677 N N . PRO A 1 87 ? -0.709 21.135 29.447 1.00 50.00 87 PRO A N 1
ATOM 678 C CA . PRO A 1 87 ? 0.085 21.182 30.652 1.00 50.00 87 PRO A CA 1
ATOM 679 C C . PRO A 1 87 ? -0.803 21.820 31.716 1.00 50.00 87 PRO A C 1
ATOM 681 O O . PRO A 1 87 ? -1.168 22.992 31.611 1.00 50.00 87 PRO A O 1
ATOM 684 N N . THR A 1 88 ? -1.189 21.016 32.702 1.00 58.56 88 THR A N 1
ATOM 685 C CA . THR A 1 88 ? -1.753 21.475 33.963 1.00 58.56 88 THR A CA 1
ATOM 686 C C . THR A 1 88 ? -0.701 22.372 34.607 1.00 58.56 88 THR A C 1
ATOM 688 O O . THR A 1 88 ? 0.168 21.893 35.327 1.00 58.56 88 THR A O 1
ATOM 691 N N . HIS A 1 89 ? -0.733 23.669 34.312 1.00 61.59 89 HIS A N 1
ATOM 692 C CA . HIS A 1 89 ? -0.106 24.647 35.188 1.00 61.59 89 HIS A CA 1
ATOM 693 C C . HIS A 1 89 ? -1.073 24.830 36.347 1.00 61.59 89 HIS A C 1
ATOM 695 O O . HIS A 1 89 ? -2.015 25.618 36.294 1.00 61.59 89 HIS A O 1
ATOM 701 N N . GLY A 1 90 ? -0.893 23.968 37.344 1.00 58.16 90 GLY A N 1
ATOM 702 C CA . GLY A 1 90 ? -1.427 24.204 38.668 1.00 58.16 90 GLY A CA 1
ATOM 703 C C . GLY A 1 90 ? -0.704 25.378 39.324 1.00 58.16 90 GLY A C 1
ATOM 704 O O . GLY A 1 90 ? 0.497 25.544 39.120 1.00 58.16 90 GLY A O 1
ATOM 705 N N . ALA A 1 91 ? -1.472 26.091 40.152 1.00 58.78 91 ALA A N 1
ATOM 706 C CA . ALA A 1 91 ? -1.066 27.061 41.170 1.00 58.78 91 ALA A CA 1
ATOM 707 C C . ALA A 1 91 ? -0.445 28.367 40.621 1.00 58.78 91 ALA A C 1
ATOM 709 O O . ALA A 1 91 ? 0.477 28.353 39.821 1.00 58.78 91 ALA A O 1
ATOM 710 N N . LEU A 1 92 ? -0.901 29.553 41.026 1.00 56.28 92 LEU A N 1
ATOM 711 C CA . LEU A 1 92 ? -1.076 29.984 42.413 1.00 56.28 92 LEU A CA 1
ATOM 712 C C . LEU A 1 92 ? -2.173 31.067 42.529 1.00 56.28 92 LEU A C 1
ATOM 714 O O . LEU A 1 92 ? -2.159 32.045 41.788 1.00 56.28 92 LEU A O 1
ATOM 718 N N . THR A 1 93 ? -3.089 30.879 43.481 1.00 53.94 93 THR A N 1
ATOM 719 C CA . THR A 1 93 ? -3.800 31.930 44.248 1.00 53.94 93 THR A CA 1
ATOM 720 C C . THR A 1 93 ? -2.817 32.584 45.242 1.00 53.94 93 THR A C 1
ATOM 722 O O . THR A 1 93 ? -1.803 31.939 45.538 1.00 53.94 93 THR A O 1
ATOM 725 N N . PRO A 1 94 ? -3.043 33.800 45.792 1.00 55.47 94 PRO A N 1
ATOM 726 C CA . PRO A 1 94 ? -4.315 34.446 46.167 1.00 55.47 94 PRO A CA 1
ATOM 727 C C . PRO A 1 94 ? -4.711 35.700 45.371 1.00 55.47 94 PRO A C 1
ATOM 729 O O . PRO A 1 94 ? -3.820 36.383 44.822 1.00 55.47 94 PRO A O 1
#

Foldseek 3Di:
DVVLVVVLVVLVVQLVVCVVVVVLLVNLVSLQVVLLSCVVVVVLVSSLVSLVSSLVSCVVVVVVVSNVSSVVSNVVSPDDPPPPPPPPPDDDDD

pLDDT: mean 86.41, std 16.63, range [41.22, 98.12]

Sequence (94 aa):
MSDGQAADALYRQAIERLGNAEVRTELARVQLLYGEWLRRENRRADARAHLAAAHEMLNQVGAEAFAGRARRELQATGAKVRKRTAPTHGALTP

Secondary structure (DSSP, 8-state):
-HHHHHHHHHHHHHHHHHHHTT-HHHHHHHHHHHHHHHHHTT-HHHHHHHHHHHHHHHHHTT-HHHHHHHHHHHHHT-----------------

Radius of gyration: 18.62 Å; chains: 1; bounding box: 29×43×62 Å